Protein AF-A0A924P5I8-F1 (afdb_monomer_lite)

pLDDT: mean 92.41, std 9.53, range [52.84, 97.5]

Foldseek 3Di:
DFKDWFAPPDPDDDPPDDGTDIDGDDPDPVVVVVVVVVCVVPDDDDDDDPD

Structure (mmCIF, N/CA/C/O backbone):
data_AF-A0A924P5I8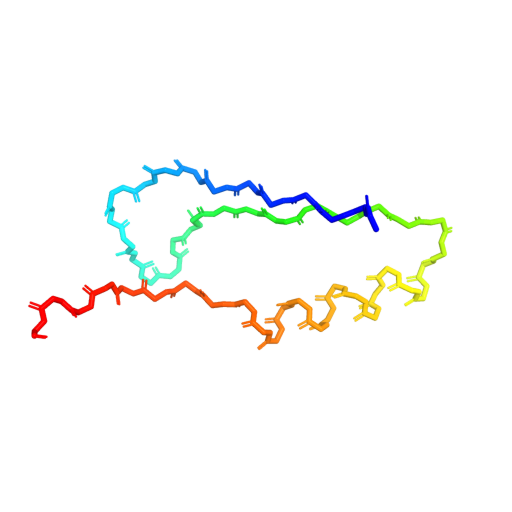-F1
#
_entry.id   AF-A0A924P5I8-F1
#
loop_
_atom_site.group_PDB
_atom_site.id
_atom_site.type_symbol
_atom_site.label_atom_id
_atom_site.label_alt_id
_atom_site.label_comp_id
_atom_site.label_asym_id
_atom_site.label_entity_id
_atom_site.label_seq_id
_atom_site.pdbx_PDB_ins_code
_atom_site.Cartn_x
_atom_site.Cartn_y
_atom_site.Cartn_z
_atom_site.occupancy
_atom_site.B_iso_or_equiv
_atom_site.auth_seq_id
_atom_site.auth_comp_id
_atom_site.auth_asym_id
_atom_site.auth_atom_id
_atom_site.pdbx_PDB_model_num
ATOM 1 N N . GLU A 1 1 ? -12.727 -8.937 3.569 1.00 62.62 1 GLU A N 1
ATOM 2 C CA . GLU A 1 1 ? -13.323 -8.420 2.315 1.00 62.62 1 GLU A CA 1
ATOM 3 C C . GLU A 1 1 ? -13.293 -6.883 2.188 1.00 62.62 1 GLU A C 1
ATOM 5 O O . GLU A 1 1 ? -14.058 -6.332 1.419 1.00 62.62 1 GLU A O 1
ATOM 10 N N . ASN A 1 2 ? -12.362 -6.166 2.838 1.00 89.88 2 ASN A N 1
ATOM 11 C CA . ASN A 1 2 ? -12.323 -4.688 2.829 1.00 89.88 2 ASN A CA 1
ATOM 12 C C . ASN A 1 2 ? -10.935 -4.119 2.479 1.00 89.88 2 ASN A C 1
ATOM 14 O O . ASN A 1 2 ? -10.515 -3.087 3.005 1.00 89.88 2 ASN A O 1
ATOM 18 N N . VAL A 1 3 ? -10.190 -4.828 1.631 1.00 95.31 3 VAL A N 1
ATOM 19 C CA . VAL A 1 3 ? -8.862 -4.415 1.165 1.00 95.31 3 VAL A CA 1
ATOM 20 C C . VAL A 1 3 ? -8.942 -4.193 -0.336 1.00 95.31 3 VAL A C 1
ATOM 22 O O . VAL A 1 3 ? -9.245 -5.118 -1.083 1.00 95.31 3 VAL A O 1
ATOM 25 N N . PHE A 1 4 ? -8.656 -2.972 -0.769 1.00 97.00 4 PHE A N 1
ATOM 26 C CA . PHE A 1 4 ? -8.747 -2.555 -2.162 1.00 97.00 4 PHE A CA 1
ATOM 27 C C . PHE A 1 4 ? -7.361 -2.173 -2.663 1.00 97.00 4 PHE A C 1
ATOM 29 O O . PHE A 1 4 ? -6.706 -1.298 -2.095 1.00 97.00 4 PHE A O 1
ATOM 36 N N . VAL A 1 5 ? -6.905 -2.835 -3.723 1.00 96.62 5 VAL A N 1
ATOM 37 C CA . VAL A 1 5 ? -5.595 -2.592 -4.332 1.00 96.62 5 VAL A CA 1
ATOM 38 C C . VAL A 1 5 ? -5.782 -1.733 -5.576 1.00 96.62 5 VAL A C 1
ATOM 40 O O . VAL A 1 5 ? -6.552 -2.088 -6.463 1.00 96.62 5 VAL A O 1
ATOM 43 N N . HIS A 1 6 ? -5.048 -0.626 -5.667 1.00 97.50 6 HIS A N 1
ATOM 44 C CA . HIS A 1 6 ? -5.031 0.235 -6.845 1.00 97.50 6 HIS A CA 1
ATOM 45 C C . HIS A 1 6 ? -3.606 0.333 -7.390 1.00 97.50 6 HIS A C 1
ATOM 47 O O . HIS A 1 6 ? -2.728 0.948 -6.783 1.00 97.50 6 HIS A O 1
ATOM 53 N N . ILE A 1 7 ? -3.380 -0.264 -8.559 1.00 96.56 7 ILE A N 1
ATOM 54 C CA . ILE A 1 7 ? -2.114 -0.202 -9.295 1.00 96.56 7 ILE A CA 1
ATOM 55 C C . ILE A 1 7 ? -2.235 0.859 -10.390 1.00 96.56 7 ILE A C 1
ATOM 57 O O . ILE A 1 7 ? -3.176 0.836 -11.173 1.00 96.56 7 ILE A O 1
ATOM 61 N N . TYR A 1 8 ? -1.265 1.770 -10.486 1.00 96.88 8 TYR A N 1
ATOM 62 C CA . TYR A 1 8 ? -1.335 2.914 -11.411 1.00 96.88 8 TYR A CA 1
ATOM 63 C C . TYR A 1 8 ? -1.051 2.582 -12.887 1.00 96.88 8 TYR A C 1
ATOM 65 O O . TYR A 1 8 ? -0.966 3.497 -13.700 1.00 96.88 8 TYR A O 1
ATOM 73 N N . GLY A 1 9 ? -0.810 1.317 -13.242 1.00 93.94 9 GLY A N 1
ATOM 74 C CA . GLY A 1 9 ? -0.548 0.908 -14.631 1.00 93.94 9 GLY A CA 1
ATOM 75 C C . GLY A 1 9 ? 0.730 1.489 -15.256 1.00 93.94 9 GLY A C 1
ATOM 76 O O . GLY A 1 9 ? 0.842 1.594 -16.476 1.00 93.94 9 GLY A O 1
ATOM 77 N N . LYS A 1 10 ? 1.711 1.907 -14.446 1.00 94.56 10 LYS A N 1
ATOM 78 C CA . LYS A 1 10 ? 2.981 2.448 -14.955 1.00 94.56 10 LYS A CA 1
ATOM 79 C C . LYS A 1 10 ? 3.812 1.333 -15.594 1.00 94.56 10 LYS A C 1
ATOM 81 O O . LYS A 1 10 ? 4.080 0.330 -14.944 1.00 94.56 10 LYS A O 1
ATOM 86 N N . LYS A 1 11 ? 4.277 1.569 -16.825 1.00 91.56 11 LYS A N 1
ATOM 87 C CA . LYS A 1 11 ? 5.074 0.608 -17.611 1.00 91.56 11 LYS A CA 1
ATOM 88 C C . LYS A 1 11 ? 6.424 0.257 -16.974 1.00 91.56 11 LYS A C 1
ATOM 90 O O . LYS A 1 11 ? 6.865 -0.876 -17.073 1.00 91.56 11 LYS A O 1
ATOM 95 N N . GLU A 1 12 ? 7.061 1.225 -16.314 1.00 92.19 12 GLU A N 1
ATOM 96 C CA . GLU A 1 12 ? 8.388 1.064 -15.710 1.00 92.19 12 GLU A CA 1
ATOM 97 C C . GLU A 1 12 ? 8.373 1.353 -14.205 1.00 92.19 12 GLU A C 1
ATOM 99 O O . GLU A 1 12 ? 7.944 2.430 -13.755 1.00 92.19 12 GLU A O 1
ATOM 104 N N . THR A 1 13 ? 8.943 0.432 -13.433 1.00 93.94 13 THR A N 1
ATOM 105 C CA . THR A 1 13 ? 9.278 0.618 -12.016 1.00 93.94 13 THR A CA 1
ATOM 106 C C . THR A 1 13 ? 10.595 1.380 -11.863 1.00 93.94 13 THR A C 1
ATOM 108 O O . THR A 1 13 ? 11.522 1.173 -12.638 1.00 93.94 13 THR A O 1
ATOM 111 N N . ARG A 1 14 ? 10.713 2.237 -10.841 1.00 92.38 14 ARG A N 1
ATOM 112 C CA . ARG A 1 14 ? 11.979 2.891 -10.446 1.00 92.38 14 ARG A CA 1
ATOM 113 C C . ARG A 1 14 ? 12.070 2.968 -8.916 1.00 92.38 14 ARG A C 1
ATOM 115 O O . ARG A 1 14 ? 11.013 3.083 -8.285 1.00 92.38 14 ARG A O 1
ATOM 122 N N . PRO A 1 15 ? 13.271 2.942 -8.308 1.00 93.69 15 PRO A N 1
ATOM 123 C CA . PRO A 1 15 ? 13.423 3.116 -6.863 1.00 93.69 15 PRO A CA 1
ATOM 124 C C . PRO A 1 15 ? 12.725 4.389 -6.364 1.00 93.69 15 PRO A C 1
ATOM 126 O O . PRO A 1 15 ? 12.787 5.434 -7.00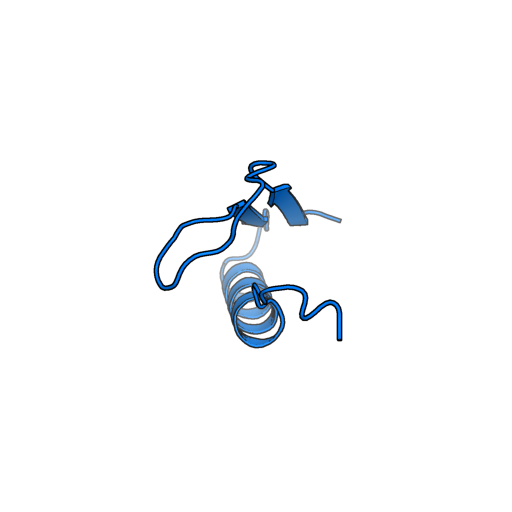8 1.00 93.69 15 PRO A O 1
ATOM 129 N N . GLY A 1 16 ? 11.993 4.289 -5.252 1.00 91.62 16 GLY A N 1
ATOM 130 C CA . GLY A 1 16 ? 11.222 5.401 -4.676 1.00 91.62 16 GLY A CA 1
ATOM 131 C C . GLY A 1 16 ? 9.965 5.815 -5.458 1.00 91.62 16 GLY A C 1
ATOM 132 O O . GLY A 1 16 ? 9.191 6.649 -4.985 1.00 91.62 16 GLY A O 1
ATOM 133 N N . ARG A 1 17 ? 9.696 5.234 -6.636 1.00 95.88 17 ARG A N 1
ATOM 134 C CA . ARG A 1 17 ? 8.517 5.581 -7.437 1.00 95.88 17 ARG A CA 1
ATOM 135 C C . ARG A 1 17 ? 7.264 4.929 -6.860 1.00 95.88 17 ARG A C 1
ATOM 137 O O . ARG A 1 17 ? 7.192 3.715 -6.706 1.00 95.88 17 ARG A O 1
ATOM 144 N N . LYS A 1 18 ? 6.218 5.727 -6.627 1.00 96.25 18 LYS A N 1
ATOM 145 C CA . LYS A 1 18 ? 4.892 5.204 -6.258 1.00 96.25 18 LYS A CA 1
ATOM 146 C C . LYS A 1 18 ? 4.278 4.440 -7.433 1.00 96.25 18 LYS A C 1
ATOM 148 O O . LYS A 1 18 ? 4.068 5.033 -8.497 1.00 96.25 18 LYS A O 1
ATOM 153 N N . MET A 1 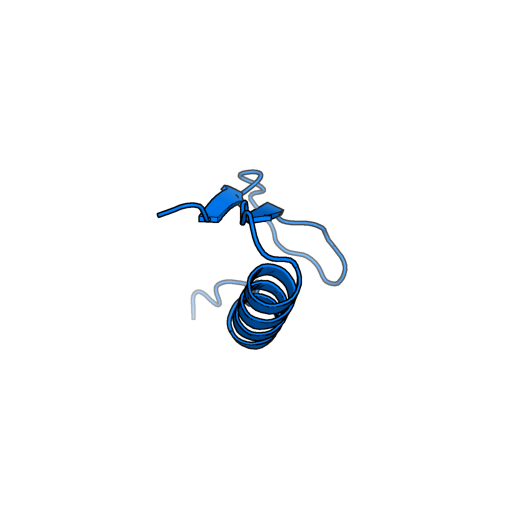19 ? 3.962 3.166 -7.225 1.00 97.44 19 MET A N 1
ATOM 154 C CA . MET A 1 19 ? 3.384 2.278 -8.249 1.00 97.44 19 MET A CA 1
ATOM 155 C C . MET A 1 19 ? 1.907 1.943 -8.004 1.00 97.44 19 MET A C 1
ATOM 157 O O . MET A 1 19 ? 1.242 1.400 -8.881 1.00 97.44 19 MET A O 1
ATOM 161 N N . GLY A 1 20 ? 1.381 2.335 -6.848 1.00 96.81 20 GLY A N 1
ATOM 162 C CA . GLY A 1 20 ? -0.009 2.144 -6.470 1.00 96.81 20 GLY A CA 1
ATOM 163 C C . GLY A 1 20 ? -0.241 2.545 -5.021 1.00 96.81 20 GLY A C 1
ATOM 164 O O . GLY A 1 20 ? 0.614 3.189 -4.401 1.00 96.81 20 GLY A O 1
ATOM 165 N N . HIS A 1 21 ? -1.384 2.133 -4.491 1.00 97.25 21 HIS A N 1
ATOM 166 C CA . HIS A 1 21 ? -1.710 2.165 -3.071 1.00 97.25 21 HIS A CA 1
ATOM 167 C C . HIS A 1 21 ? -2.703 1.051 -2.731 1.00 97.25 21 HIS A C 1
ATOM 169 O O . HIS A 1 21 ? -3.311 0.442 -3.613 1.00 97.25 21 HIS A O 1
ATOM 175 N N . ILE A 1 22 ? -2.846 0.782 -1.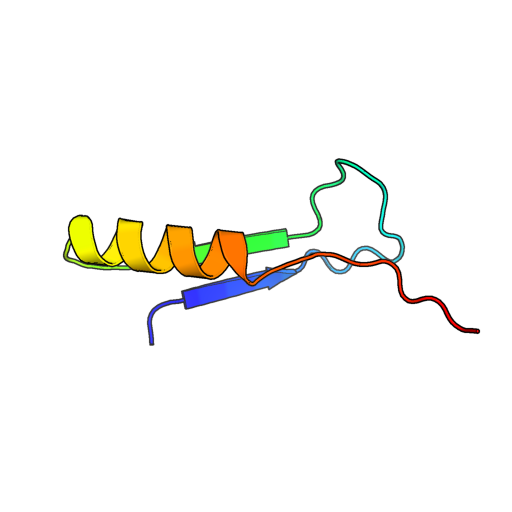438 1.00 97.38 22 ILE A N 1
ATOM 176 C CA . ILE A 1 22 ? -3.809 -0.178 -0.907 1.00 97.38 22 ILE A CA 1
ATOM 177 C C . ILE A 1 22 ? -4.640 0.552 0.142 1.00 97.38 22 ILE A C 1
ATOM 179 O O . ILE A 1 22 ? -4.080 1.196 1.029 1.00 97.38 22 ILE A O 1
ATOM 183 N N . THR A 1 23 ? -5.959 0.446 0.029 1.00 97.38 23 THR A N 1
ATOM 184 C CA . THR A 1 23 ? -6.923 1.017 0.972 1.00 97.38 23 THR A CA 1
ATOM 185 C C . THR A 1 23 ? -7.522 -0.106 1.801 1.00 97.38 23 THR A C 1
ATOM 187 O O . THR A 1 23 ? -7.966 -1.111 1.251 1.00 97.38 23 THR A O 1
ATOM 190 N N . ILE A 1 24 ? -7.537 0.060 3.121 1.00 96.38 24 ILE A N 1
ATOM 191 C CA . ILE A 1 24 ? -8.071 -0.921 4.070 1.00 96.38 24 ILE A CA 1
ATOM 192 C C . ILE A 1 24 ? -9.189 -0.239 4.850 1.00 96.38 24 ILE A C 1
ATOM 194 O O . ILE A 1 24 ? -8.959 0.816 5.441 1.00 96.38 24 ILE A O 1
ATOM 198 N N . LEU A 1 25 ? -10.378 -0.839 4.867 1.00 96.62 25 LEU A N 1
ATOM 199 C CA . LEU A 1 25 ? -11.490 -0.390 5.703 1.00 96.62 25 LEU A CA 1
ATOM 200 C C . LEU A 1 25 ? -11.693 -1.385 6.850 1.00 96.62 25 LEU A C 1
ATOM 202 O O . LEU A 1 25 ? -11.876 -2.581 6.629 1.00 96.62 25 LEU A O 1
ATOM 206 N N . SER A 1 26 ? -11.680 -0.892 8.084 1.00 95.31 26 SER A N 1
ATOM 207 C CA . SER A 1 26 ? -12.086 -1.659 9.263 1.00 95.31 26 SER A CA 1
ATOM 208 C C . SER A 1 26 ? -12.820 -0.739 10.232 1.00 95.31 26 SER A C 1
ATOM 210 O O . SER A 1 26 ? -12.579 0.469 10.261 1.00 95.31 26 SER A O 1
ATOM 212 N N . LYS A 1 27 ? -13.735 -1.328 11.003 1.00 95.94 27 LYS A N 1
ATOM 213 C CA . LYS A 1 27 ? -14.435 -0.655 12.101 1.00 95.94 27 LYS A CA 1
ATOM 214 C C . LYS A 1 27 ? -13.546 -0.539 13.343 1.00 95.94 27 LYS A C 1
ATOM 216 O O . LYS A 1 27 ? -13.733 0.382 14.128 1.00 95.94 27 LYS A O 1
ATOM 221 N N . GLU A 1 28 ? -12.552 -1.420 13.475 1.00 96.69 28 GLU A N 1
ATOM 222 C CA . GLU A 1 28 ? -11.671 -1.508 14.635 1.00 96.69 28 GLU A CA 1
ATOM 223 C C . GLU A 1 28 ? -10.240 -1.090 14.291 1.00 96.69 28 GLU A C 1
ATOM 225 O O . GLU A 1 28 ? -9.567 -1.657 13.425 1.00 96.69 28 GLU A O 1
ATOM 230 N N . LYS A 1 29 ? -9.721 -0.098 15.022 1.00 96.06 29 LYS A N 1
ATOM 231 C CA . LYS A 1 29 ? -8.394 0.479 14.757 1.00 96.06 29 LYS A CA 1
ATOM 232 C C . LYS A 1 29 ? -7.262 -0.540 14.918 1.00 96.06 29 LYS A C 1
ATOM 234 O O . LYS A 1 29 ? -6.303 -0.511 14.147 1.00 96.06 29 LYS A O 1
ATOM 239 N N . GLN A 1 30 ? -7.343 -1.415 15.921 1.00 97.12 30 GLN A N 1
ATOM 240 C CA . GLN A 1 30 ? -6.300 -2.416 16.171 1.00 97.12 30 GLN A CA 1
ATOM 241 C C . GLN A 1 30 ? -6.193 -3.408 15.013 1.00 97.12 30 GLN A C 1
ATOM 243 O O . GLN A 1 30 ? -5.092 -3.698 14.543 1.00 97.12 30 GLN A O 1
ATOM 248 N N . GLU A 1 31 ? -7.336 -3.861 14.502 1.00 95.50 31 GLU A N 1
ATOM 249 C CA . GLU A 1 31 ? -7.396 -4.739 13.342 1.00 95.50 31 GLU A CA 1
ATOM 250 C C . GLU A 1 31 ? -6.833 -4.041 12.095 1.00 95.50 31 GLU A C 1
ATOM 252 O O . GLU A 1 31 ? -6.007 -4.620 11.387 1.00 95.50 31 GLU A O 1
ATOM 257 N N . LEU A 1 32 ? -7.203 -2.774 11.867 1.00 96.00 32 LEU A N 1
ATOM 258 C CA . LEU A 1 32 ? -6.692 -1.974 10.752 1.00 96.00 32 LEU A CA 1
ATOM 259 C C . LEU A 1 32 ? -5.161 -1.883 10.765 1.00 96.00 32 LEU A C 1
ATOM 261 O O . LEU A 1 32 ? -4.515 -2.116 9.743 1.00 96.00 32 LEU A O 1
ATOM 265 N N . ILE A 1 33 ? -4.572 -1.579 11.925 1.00 96.69 33 ILE A N 1
ATOM 266 C CA . ILE A 1 33 ? -3.116 -1.478 12.089 1.00 96.69 33 ILE A CA 1
ATOM 267 C C . ILE A 1 33 ? -2.452 -2.841 11.870 1.00 96.69 33 ILE A C 1
ATOM 269 O O . ILE A 1 33 ? -1.443 -2.925 11.165 1.00 96.69 33 ILE A O 1
ATOM 273 N N . HIS A 1 34 ? -3.017 -3.911 12.434 1.00 96.31 34 HIS A N 1
ATOM 274 C CA . HIS A 1 34 ? -2.503 -5.267 12.254 1.00 96.31 34 HIS A CA 1
ATOM 275 C C . HIS A 1 34 ? -2.481 -5.670 10.770 1.00 96.31 34 HIS A C 1
ATOM 277 O O . HIS A 1 34 ? -1.443 -6.099 10.255 1.00 96.31 34 HIS A O 1
ATOM 283 N N . GLN A 1 35 ? -3.587 -5.455 10.050 1.00 95.56 35 GLN A N 1
ATOM 284 C CA . GLN A 1 35 ? -3.674 -5.744 8.618 1.00 95.56 35 GLN A CA 1
ATOM 285 C C . GLN A 1 35 ? -2.714 -4.873 7.796 1.00 95.56 35 GLN A C 1
ATOM 287 O O . GLN A 1 35 ? -1.993 -5.396 6.944 1.00 95.56 35 GLN A O 1
ATOM 292 N N . ALA A 1 36 ? -2.644 -3.567 8.077 1.00 96.06 36 ALA A N 1
ATOM 293 C CA . ALA A 1 36 ? -1.751 -2.643 7.378 1.00 96.06 36 ALA A CA 1
ATOM 294 C C . ALA A 1 36 ? -0.275 -3.044 7.521 1.00 96.06 36 ALA A C 1
ATOM 296 O O . ALA A 1 36 ? 0.463 -3.054 6.533 1.00 96.06 36 ALA A O 1
ATOM 297 N N . ASN A 1 37 ? 0.150 -3.433 8.726 1.00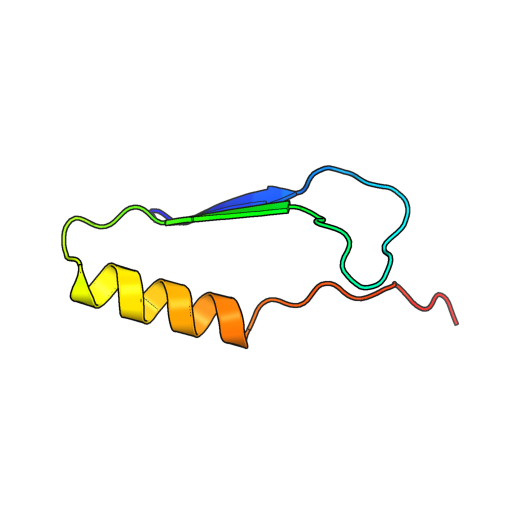 97.19 37 ASN A N 1
ATOM 298 C CA . ASN A 1 37 ? 1.518 -3.881 8.980 1.00 97.19 37 ASN A CA 1
ATOM 299 C C . ASN A 1 37 ? 1.840 -5.180 8.238 1.00 97.19 37 ASN A C 1
ATOM 301 O O . ASN A 1 37 ? 2.882 -5.270 7.585 1.00 97.19 37 ASN A O 1
ATOM 305 N N . ARG A 1 38 ? 0.925 -6.155 8.271 1.00 96.25 38 ARG A N 1
ATOM 306 C CA . ARG A 1 38 ? 1.083 -7.416 7.538 1.00 96.25 38 ARG A CA 1
ATOM 307 C C . ARG A 1 38 ? 1.199 -7.181 6.029 1.00 96.25 38 ARG A C 1
ATOM 309 O O . ARG A 1 38 ? 2.074 -7.751 5.380 1.00 96.25 38 ARG A O 1
ATOM 316 N N . ILE A 1 39 ? 0.360 -6.312 5.465 1.00 96.06 39 ILE A N 1
ATOM 317 C CA . ILE A 1 39 ? 0.395 -5.958 4.038 1.00 96.06 39 ILE A CA 1
ATOM 318 C C . ILE A 1 39 ? 1.708 -5.250 3.686 1.00 96.06 39 ILE A C 1
ATOM 320 O O . ILE A 1 39 ? 2.368 -5.623 2.720 1.00 96.06 39 ILE A O 1
ATOM 324 N N . LYS A 1 40 ? 2.144 -4.285 4.503 1.00 95.38 40 LYS A N 1
ATOM 325 C CA . LYS A 1 40 ? 3.407 -3.560 4.296 1.00 95.38 40 LYS A CA 1
ATOM 326 C C . LYS A 1 40 ? 4.629 -4.488 4.269 1.00 95.38 40 LYS A C 1
ATOM 328 O O . LYS A 1 40 ? 5.580 -4.209 3.547 1.00 95.38 40 LYS A O 1
ATOM 333 N N . GLN A 1 41 ? 4.620 -5.567 5.050 1.00 96.94 41 GLN A N 1
ATOM 334 C CA . GLN A 1 41 ? 5.722 -6.537 5.100 1.00 96.94 41 GLN A CA 1
ATOM 335 C C . GLN A 1 41 ? 5.721 -7.524 3.924 1.00 96.94 41 GLN A C 1
ATOM 337 O O . GLN A 1 41 ? 6.778 -8.032 3.544 1.00 96.94 41 GLN A O 1
ATOM 342 N N . THR A 1 42 ? 4.548 -7.799 3.351 1.00 95.56 42 THR A N 1
ATOM 343 C CA . THR A 1 42 ? 4.356 -8.842 2.331 1.00 95.56 42 THR A CA 1
ATOM 344 C C . THR A 1 42 ? 4.356 -8.294 0.908 1.00 95.56 42 THR A C 1
ATOM 346 O O . THR A 1 42 ? 4.863 -8.951 0.002 1.00 95.56 42 THR A O 1
ATOM 349 N N . VAL A 1 43 ? 3.839 -7.083 0.694 1.00 94.88 43 VAL A N 1
ATOM 350 C CA . VAL A 1 43 ? 3.737 -6.482 -0.638 1.00 94.88 43 VAL A CA 1
ATOM 351 C C . VAL A 1 43 ? 5.035 -5.779 -1.008 1.00 94.88 43 VAL A C 1
ATOM 353 O O . VAL A 1 43 ? 5.524 -4.901 -0.297 1.00 94.88 43 VAL A O 1
ATOM 356 N N . ARG A 1 44 ? 5.576 -6.135 -2.173 1.00 93.19 44 ARG A N 1
ATOM 357 C CA . ARG A 1 44 ? 6.762 -5.509 -2.755 1.00 93.19 44 ARG A CA 1
ATOM 358 C C . ARG A 1 44 ? 6.503 -5.184 -4.212 1.00 93.19 44 ARG A C 1
ATOM 360 O O . ARG A 1 44 ? 5.787 -5.907 -4.898 1.00 93.19 44 ARG A O 1
ATOM 367 N N . VAL A 1 45 ? 7.117 -4.106 -4.682 1.00 93.38 45 VAL A N 1
ATOM 368 C CA . VAL A 1 45 ? 7.160 -3.791 -6.107 1.00 93.38 45 VAL A CA 1
ATOM 369 C C . VAL A 1 45 ? 8.543 -4.147 -6.614 1.00 93.38 45 VAL A C 1
ATOM 371 O O . VAL A 1 45 ? 9.533 -3.584 -6.149 1.00 93.38 45 VAL A O 1
ATOM 374 N N . ILE A 1 46 ? 8.593 -5.097 -7.539 1.00 92.50 46 ILE A N 1
ATOM 375 C CA . ILE A 1 46 ? 9.825 -5.578 -8.157 1.00 92.50 46 ILE A CA 1
ATOM 376 C C . ILE A 1 46 ? 9.822 -5.216 -9.639 1.00 92.50 46 ILE A C 1
ATOM 378 O O . ILE A 1 46 ? 8.763 -5.147 -10.264 1.00 92.50 46 ILE A O 1
ATOM 382 N N . ALA A 1 47 ? 11.007 -4.977 -10.193 1.00 90.06 47 ALA A N 1
ATOM 383 C CA . ALA A 1 47 ? 11.170 -4.999 -11.637 1.00 90.06 47 ALA A CA 1
ATOM 384 C C . ALA A 1 47 ? 11.088 -6.457 -12.099 1.00 90.06 47 ALA A C 1
ATOM 386 O O . ALA A 1 47 ? 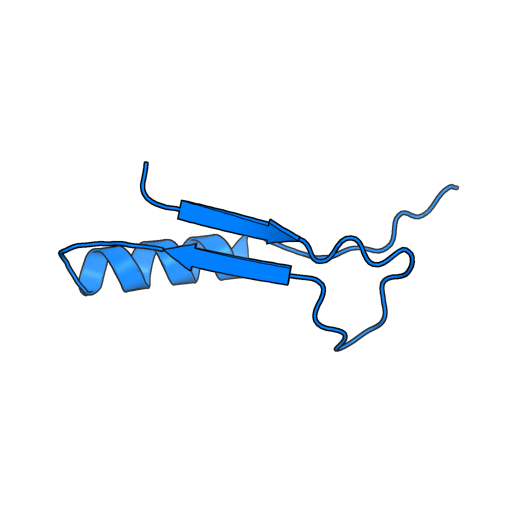11.635 -7.347 -11.444 1.00 90.06 47 ALA A O 1
ATOM 387 N N . VAL A 1 48 ? 10.398 -6.704 -13.210 1.00 82.62 48 VAL A N 1
ATOM 388 C CA . VAL A 1 48 ? 10.440 -8.019 -13.846 1.00 82.62 48 VAL A CA 1
ATOM 389 C C . VAL A 1 48 ? 11.790 -8.124 -14.553 1.00 82.62 48 VAL A C 1
ATOM 391 O O . VAL A 1 48 ? 12.045 -7.389 -15.506 1.00 82.62 48 VAL A O 1
ATOM 394 N N . ASN A 1 49 ? 12.670 -8.997 -14.062 1.00 72.12 49 ASN A N 1
ATOM 395 C CA . ASN A 1 49 ? 13.847 -9.402 -14.821 1.00 72.12 49 ASN A CA 1
ATOM 396 C C . ASN A 1 49 ? 13.381 -10.419 -15.863 1.00 72.12 49 ASN A C 1
ATOM 398 O O . ASN A 1 49 ? 13.049 -11.544 -15.507 1.00 72.12 49 ASN A O 1
ATOM 402 N N . ASN A 1 50 ? 13.343 -10.017 -17.132 1.00 59.12 50 ASN A N 1
ATOM 403 C CA . ASN A 1 50 ? 13.044 -10.905 -18.260 1.00 59.12 50 ASN A CA 1
ATOM 404 C C . ASN A 1 50 ? 14.313 -11.636 -18.742 1.00 59.12 50 ASN A C 1
ATOM 406 O O . ASN A 1 50 ? 14.606 -11.616 -19.937 1.00 59.12 50 ASN A O 1
ATOM 410 N N . LEU A 1 51 ? 15.098 -12.188 -17.810 1.00 52.84 51 LEU A N 1
ATOM 411 C CA . LEU A 1 51 ? 16.207 -13.092 -18.135 1.00 52.84 51 LEU A CA 1
ATOM 412 C C . LEU A 1 51 ? 15.688 -14.523 -18.249 1.00 52.84 51 LEU A C 1
ATOM 414 O O . LEU A 1 51 ? 14.890 -14.911 -17.365 1.00 52.84 51 LEU A O 1
#

Radius of gyration: 13.49 Å; chains: 1; bounding box: 31×19×34 Å

Sequence (51 aa):
ENVFVHIYGKKETRPGRKMGHITILSKEKQELIHQANRIKQTVRVIAVNNL

Secondary structure (DSSP, 8-state):
--EEEEE---S---TT---EEEEE--SSHHHHHHHHHHHHHH---------